Protein AF-A0A348NWA5-F1 (afdb_monomer_lite)

Sequence (89 aa):
GLDIALRSIKEGLDILSRGDHWTYNQHCVKAKSDGRDVGQVLRYLIGPCRGNILGLVSDDMSEMYGKIKPTWVAGALIEIQLDNIEYKR

pLDDT: mean 91.11, std 10.18, range [46.72, 97.69]

Foldseek 3Di:
DVVVVVVLVQVLQVCLLVVVLVVNLVSCVVVVHPCNVVSNVVCVVQPRKGKDFPDKDKDACCVVVVHDPRDMDMDTDIDIGHDDDPPPD

Structure (mmCIF, N/CA/C/O backbone):
data_AF-A0A348NWA5-F1
#
_entry.id   AF-A0A348NWA5-F1
#
loop_
_atom_site.group_PDB
_atom_site.id
_atom_site.type_symbol
_atom_site.label_atom_id
_atom_site.label_alt_id
_atom_site.label_comp_id
_atom_site.label_asym_id
_atom_site.label_entity_id
_atom_site.label_seq_id
_atom_site.pdbx_PDB_ins_code
_atom_site.Cartn_x
_atom_site.Cartn_y
_atom_site.Cartn_z
_atom_site.occupancy
_atom_site.B_iso_or_equiv
_atom_site.auth_seq_id
_atom_site.auth_comp_id
_atom_site.auth_asym_id
_atom_site.auth_atom_id
_atom_site.pdbx_PDB_model_num
ATOM 1 N N . GLY A 1 1 ? 9.523 -11.550 -4.491 1.00 86.69 1 GLY A N 1
ATOM 2 C CA . GLY A 1 1 ? 8.970 -10.284 -5.018 1.00 86.69 1 GLY A CA 1
ATOM 3 C C . GLY A 1 1 ? 7.677 -9.947 -4.310 1.00 86.69 1 GLY A C 1
ATOM 4 O O . GLY A 1 1 ? 7.663 -9.041 -3.486 1.00 86.69 1 GLY A O 1
ATOM 5 N N . LEU A 1 2 ? 6.631 -10.736 -4.558 1.00 91.81 2 LEU A N 1
ATOM 6 C CA . LEU A 1 2 ? 5.313 -10.570 -3.938 1.00 91.81 2 LEU A CA 1
ATOM 7 C C . LEU A 1 2 ? 5.324 -10.611 -2.401 1.00 91.81 2 LEU A C 1
ATOM 9 O O . LEU A 1 2 ? 4.634 -9.807 -1.794 1.00 91.81 2 LEU A O 1
ATOM 13 N N . ASP A 1 3 ? 6.170 -11.419 -1.753 1.00 94.56 3 ASP A N 1
ATOM 14 C CA . ASP A 1 3 ? 6.262 -11.417 -0.276 1.00 94.56 3 ASP A CA 1
ATOM 15 C C . ASP A 1 3 ? 6.790 -10.096 0.302 1.00 94.56 3 ASP A C 1
ATOM 17 O O . ASP A 1 3 ? 6.481 -9.714 1.432 1.00 94.56 3 ASP A O 1
ATOM 21 N N . ILE A 1 4 ? 7.632 -9.390 -0.458 1.00 94.38 4 ILE A N 1
ATOM 22 C CA . ILE A 1 4 ? 8.112 -8.056 -0.077 1.00 94.38 4 ILE A CA 1
ATOM 23 C C . ILE A 1 4 ? 6.977 -7.051 -0.267 1.00 94.38 4 ILE A C 1
ATOM 25 O O . ILE A 1 4 ? 6.741 -6.243 0.627 1.00 94.38 4 ILE A O 1
ATOM 29 N N . ALA A 1 5 ? 6.243 -7.146 -1.380 1.00 95.12 5 ALA A N 1
ATOM 30 C CA . ALA A 1 5 ? 5.073 -6.311 -1.625 1.00 95.12 5 ALA A CA 1
ATOM 31 C C . ALA A 1 5 ? 4.003 -6.502 -0.540 1.00 95.12 5 ALA A C 1
ATOM 33 O O . ALA A 1 5 ? 3.560 -5.519 0.040 1.00 95.12 5 ALA A O 1
ATOM 34 N N . LEU A 1 6 ? 3.664 -7.745 -0.185 1.00 96.62 6 LEU A N 1
ATOM 35 C CA . LEU A 1 6 ? 2.712 -8.064 0.882 1.00 96.62 6 LEU A CA 1
ATOM 36 C C . LEU A 1 6 ? 3.122 -7.418 2.211 1.00 96.62 6 LEU A C 1
ATOM 38 O O . LEU A 1 6 ? 2.304 -6.767 2.857 1.00 96.62 6 LEU A O 1
ATOM 42 N N . ARG A 1 7 ? 4.393 -7.561 2.610 1.00 97.31 7 ARG A N 1
ATOM 43 C CA . ARG A 1 7 ? 4.907 -6.942 3.842 1.00 97.31 7 ARG A CA 1
ATOM 44 C C . ARG A 1 7 ? 4.855 -5.418 3.788 1.00 97.31 7 ARG A C 1
ATOM 46 O O . ARG A 1 7 ? 4.434 -4.813 4.766 1.00 97.31 7 ARG A O 1
ATOM 53 N N . SER A 1 8 ? 5.230 -4.817 2.658 1.00 97.12 8 SER A N 1
ATOM 54 C CA . SER A 1 8 ? 5.177 -3.363 2.480 1.00 97.12 8 SER A CA 1
ATOM 55 C C . SER A 1 8 ? 3.742 -2.844 2.546 1.00 97.12 8 SER A C 1
ATOM 57 O O . SER A 1 8 ? 3.477 -1.884 3.256 1.00 97.12 8 SER A O 1
ATOM 59 N N . ILE A 1 9 ? 2.798 -3.496 1.863 1.00 96.88 9 ILE A N 1
ATOM 60 C CA . ILE A 1 9 ? 1.383 -3.106 1.878 1.00 96.88 9 ILE A CA 1
ATOM 61 C C . ILE A 1 9 ? 0.822 -3.236 3.296 1.00 96.88 9 ILE A C 1
ATOM 63 O O . ILE A 1 9 ? 0.149 -2.324 3.769 1.00 96.88 9 ILE A O 1
ATOM 67 N N . LYS A 1 10 ? 1.149 -4.322 4.008 1.00 97.44 10 LYS A N 1
ATOM 68 C CA . LYS A 1 10 ? 0.738 -4.510 5.404 1.00 97.44 10 LYS A CA 1
ATOM 69 C C . LYS A 1 10 ? 1.286 -3.412 6.320 1.00 97.44 10 LYS A C 1
ATOM 71 O O . LYS A 1 10 ? 0.534 -2.865 7.116 1.00 97.44 10 LYS A O 1
ATOM 76 N N . GLU A 1 11 ? 2.560 -3.052 6.177 1.00 97.56 11 GLU A N 1
ATOM 77 C CA . GLU A 1 11 ? 3.170 -1.948 6.929 1.00 97.56 11 GLU A CA 1
ATOM 78 C C . GLU A 1 11 ? 2.460 -0.613 6.645 1.00 97.56 11 GLU A C 1
ATOM 80 O O . GLU A 1 11 ? 2.114 0.111 7.577 1.00 97.56 11 GLU A O 1
ATOM 85 N N . GLY A 1 12 ? 2.171 -0.312 5.375 1.00 96.81 12 GLY A N 1
ATOM 86 C CA . GLY A 1 12 ? 1.415 0.879 4.987 1.00 96.81 12 GLY A CA 1
ATOM 87 C C . GLY A 1 12 ? 0.012 0.919 5.598 1.00 96.81 12 GLY A C 1
ATOM 88 O O . GLY A 1 12 ? -0.391 1.953 6.132 1.00 96.81 12 GLY A O 1
ATOM 89 N N . LEU A 1 13 ? -0.713 -0.205 5.580 1.00 96.12 13 LEU A N 1
ATOM 90 C CA . LEU A 1 13 ? -2.030 -0.327 6.213 1.00 96.12 13 LEU A CA 1
ATOM 91 C C . LEU A 1 13 ? -1.959 -0.135 7.731 1.00 96.12 13 LEU A C 1
ATOM 93 O O . LEU A 1 13 ? -2.798 0.572 8.286 1.00 96.12 13 LEU A O 1
ATOM 97 N N . ASP A 1 14 ? -0.944 -0.690 8.397 1.00 96.19 14 ASP A N 1
ATOM 98 C CA . ASP A 1 14 ? -0.737 -0.517 9.837 1.00 96.19 14 ASP A CA 1
ATOM 99 C C . ASP A 1 14 ? -0.458 0.950 10.195 1.00 96.19 14 ASP A C 1
ATOM 101 O O . ASP A 1 14 ? -0.995 1.451 11.185 1.00 96.19 14 ASP A O 1
ATOM 105 N N . ILE A 1 15 ? 0.335 1.667 9.395 1.00 96.50 15 ILE A N 1
ATOM 106 C CA . ILE A 1 15 ? 0.590 3.102 9.600 1.00 96.50 15 ILE A CA 1
ATOM 107 C C . ILE A 1 15 ? -0.694 3.908 9.368 1.00 96.50 15 ILE A C 1
ATOM 109 O O . ILE A 1 15 ? -1.079 4.721 10.214 1.00 96.50 15 ILE A O 1
ATOM 113 N N . LEU A 1 16 ? -1.393 3.647 8.258 1.00 94.31 16 LEU A N 1
ATOM 1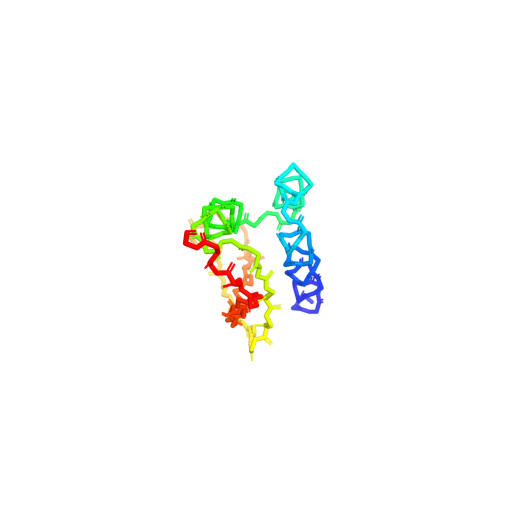14 C CA . LEU A 1 16 ? -2.647 4.323 7.925 1.00 94.31 16 LEU A CA 1
ATOM 115 C C . LEU A 1 16 ? -3.710 4.091 9.006 1.00 94.31 16 LEU A C 1
ATOM 117 O O . LEU A 1 16 ? -4.437 5.020 9.359 1.00 94.31 16 LEU A O 1
ATOM 121 N N . SER A 1 17 ? -3.750 2.887 9.593 1.00 93.62 17 SER A N 1
ATOM 122 C CA . SER A 1 17 ? -4.682 2.520 10.664 1.00 93.62 17 SER A CA 1
ATOM 123 C C . SER A 1 17 ? -4.554 3.405 11.914 1.00 93.62 17 SER A C 1
ATOM 125 O O . SER A 1 17 ? -5.530 3.595 12.642 1.00 93.62 17 SER A O 1
ATOM 127 N N . ARG A 1 18 ? -3.380 4.009 12.132 1.00 92.88 18 ARG A N 1
ATOM 128 C CA . ARG A 1 18 ? -3.083 4.903 13.263 1.00 92.88 18 ARG A CA 1
ATOM 129 C C . ARG A 1 18 ? -3.407 6.369 12.965 1.00 92.88 18 ARG A C 1
ATOM 131 O O . ARG A 1 18 ? -3.331 7.193 13.867 1.00 92.88 18 ARG A O 1
ATOM 138 N N . GLY A 1 19 ? -3.771 6.699 11.722 1.00 91.44 19 GLY A N 1
ATOM 139 C CA . GLY A 1 19 ? -3.969 8.082 11.276 1.00 91.44 19 GLY A CA 1
ATOM 140 C C . GLY A 1 19 ? -2.665 8.876 11.130 1.00 91.44 19 GLY A C 1
ATOM 141 O O . GLY A 1 19 ? -2.701 10.101 11.051 1.00 91.44 19 GLY A O 1
ATOM 142 N N . ASP A 1 20 ? -1.510 8.205 11.093 1.00 94.31 20 ASP A N 1
ATOM 143 C CA . ASP A 1 20 ? -0.212 8.861 10.931 1.00 94.31 20 ASP A CA 1
ATOM 144 C C . ASP A 1 20 ? 0.060 9.157 9.447 1.00 94.31 20 ASP A C 1
ATOM 146 O O . ASP A 1 20 ? 0.756 8.424 8.739 1.00 94.31 20 ASP A O 1
ATOM 150 N N . HIS A 1 21 ? -0.539 10.242 8.955 1.00 92.56 21 HIS A N 1
ATOM 151 C CA . HIS A 1 21 ? -0.449 10.648 7.551 1.00 92.56 21 HIS A CA 1
ATOM 152 C C . HIS A 1 21 ? 0.975 11.018 7.120 1.00 92.56 21 HIS A C 1
ATOM 154 O O . HIS A 1 21 ? 1.348 10.796 5.965 1.00 92.56 21 HIS A O 1
ATOM 160 N N . TRP A 1 22 ? 1.790 11.564 8.027 1.00 94.94 22 TRP A N 1
ATOM 161 C CA . TRP A 1 22 ? 3.171 11.925 7.715 1.00 94.94 22 TRP A CA 1
ATOM 162 C C . TRP A 1 22 ? 4.014 10.677 7.463 1.00 94.94 22 TRP A C 1
ATOM 164 O O . TRP A 1 22 ? 4.627 10.544 6.400 1.00 94.94 22 TRP A O 1
ATOM 174 N N . THR A 1 23 ? 3.990 9.724 8.396 1.00 96.75 23 THR A N 1
ATOM 175 C CA . THR A 1 23 ? 4.719 8.462 8.245 1.00 96.75 23 THR A CA 1
ATOM 176 C C . THR A 1 23 ? 4.171 7.652 7.071 1.00 96.75 23 THR A C 1
ATOM 178 O O . THR A 1 23 ? 4.952 7.068 6.320 1.00 96.75 23 THR A O 1
ATOM 181 N N . TYR A 1 24 ? 2.854 7.673 6.837 1.00 96.62 24 TYR A N 1
ATOM 182 C CA . TYR A 1 24 ? 2.244 6.998 5.689 1.00 96.62 24 TYR A CA 1
ATOM 183 C C . TYR A 1 24 ? 2.750 7.560 4.354 1.00 96.62 24 TYR A C 1
ATOM 185 O O . TYR A 1 24 ? 3.106 6.796 3.455 1.00 96.62 24 TYR A O 1
ATOM 193 N N . ASN A 1 25 ? 2.858 8.888 4.233 1.00 96.44 25 ASN A N 1
ATOM 194 C CA . ASN A 1 25 ? 3.436 9.535 3.054 1.00 96.44 25 ASN A CA 1
ATOM 195 C C . ASN A 1 25 ? 4.882 9.089 2.806 1.00 96.44 25 ASN A C 1
ATOM 197 O O . ASN A 1 25 ? 5.223 8.706 1.685 1.00 96.44 25 ASN A O 1
ATOM 201 N N . GLN A 1 26 ? 5.724 9.096 3.845 1.00 97.38 26 GLN A N 1
ATOM 202 C CA . GLN A 1 26 ? 7.121 8.658 3.740 1.00 97.38 26 GLN A CA 1
ATOM 203 C C . GLN A 1 26 ? 7.225 7.183 3.336 1.00 97.38 26 GLN A C 1
ATOM 205 O O . GLN A 1 26 ? 8.020 6.824 2.463 1.00 97.38 26 GLN A O 1
ATOM 210 N N . HIS A 1 27 ? 6.376 6.334 3.921 1.00 97.69 27 HIS A N 1
ATOM 211 C CA . HIS A 1 27 ? 6.282 4.927 3.553 1.00 97.69 27 HIS A CA 1
ATOM 212 C C . HIS A 1 27 ? 5.920 4.767 2.070 1.00 97.69 27 HIS A C 1
ATOM 214 O O . HIS A 1 27 ? 6.605 4.038 1.354 1.00 97.69 27 HIS A O 1
ATOM 220 N N . CYS A 1 28 ? 4.911 5.489 1.572 1.00 96.75 28 CYS A N 1
ATOM 221 C CA . CYS A 1 28 ? 4.490 5.387 0.174 1.00 96.75 28 CYS A CA 1
ATOM 222 C C . CYS A 1 28 ? 5.567 5.860 -0.811 1.00 96.75 28 CYS A C 1
ATOM 224 O O . CYS A 1 28 ? 5.742 5.236 -1.856 1.00 96.75 28 CYS A O 1
ATOM 226 N N . VAL A 1 29 ? 6.336 6.905 -0.476 1.00 96.19 29 VAL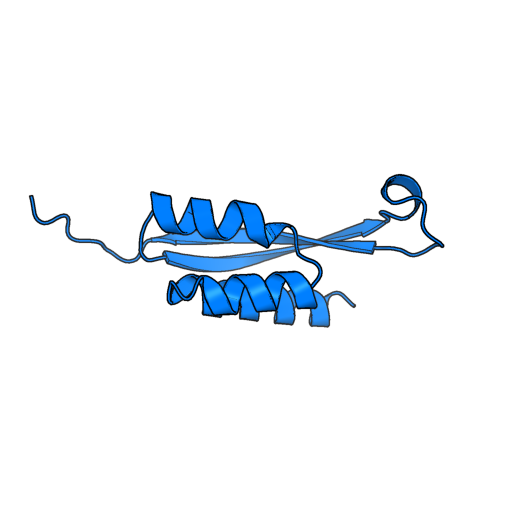 A N 1
ATOM 227 C CA . VAL A 1 29 ? 7.484 7.345 -1.293 1.00 96.19 29 VAL A CA 1
ATOM 228 C C . VAL A 1 29 ? 8.539 6.243 -1.380 1.00 96.19 29 VAL A C 1
ATOM 230 O O . VAL A 1 29 ? 8.992 5.904 -2.474 1.00 96.19 29 VAL A O 1
ATOM 233 N N . LYS A 1 30 ? 8.899 5.638 -0.243 1.00 96.44 30 LYS A N 1
ATOM 234 C CA . LYS A 1 30 ? 9.872 4.538 -0.189 1.00 96.44 30 LYS A CA 1
ATOM 235 C C . LYS A 1 30 ? 9.381 3.298 -0.944 1.00 96.44 30 LYS A C 1
ATOM 237 O O . LYS A 1 30 ? 10.157 2.680 -1.670 1.00 96.44 30 LYS A O 1
ATOM 242 N N . ALA A 1 31 ? 8.108 2.947 -0.778 1.00 94.88 31 ALA A N 1
ATOM 243 C CA . ALA A 1 31 ? 7.475 1.789 -1.404 1.00 94.88 31 ALA A CA 1
ATOM 244 C C . ALA A 1 31 ? 7.112 2.011 -2.883 1.00 94.88 31 ALA A C 1
ATOM 246 O O . ALA A 1 31 ? 6.737 1.052 -3.551 1.00 94.88 31 ALA A O 1
ATOM 247 N N . LYS A 1 32 ? 7.221 3.249 -3.394 1.00 93.00 32 LYS A N 1
ATOM 248 C CA . LYS A 1 32 ? 6.719 3.665 -4.716 1.00 93.00 32 LYS A CA 1
ATOM 249 C C . LYS A 1 32 ? 5.242 3.295 -4.910 1.00 93.00 32 LYS A C 1
ATOM 251 O O . LYS A 1 32 ? 4.866 2.722 -5.925 1.00 93.00 32 LYS A O 1
ATOM 256 N N . SER A 1 33 ? 4.433 3.577 -3.891 1.00 93.25 33 SER A N 1
ATOM 257 C CA . SER A 1 33 ? 3.019 3.203 -3.835 1.00 93.25 33 SER A CA 1
ATOM 258 C C . SER A 1 33 ? 2.110 4.377 -4.190 1.00 93.25 33 SER A C 1
ATOM 260 O O . SER A 1 33 ? 2.157 5.420 -3.531 1.00 93.25 33 SER A O 1
ATOM 262 N N . ASP A 1 34 ? 1.209 4.161 -5.149 1.00 88.19 34 ASP A N 1
ATOM 263 C CA . ASP A 1 34 ? 0.128 5.097 -5.497 1.00 88.19 34 ASP A CA 1
ATOM 264 C C . ASP A 1 34 ? -0.954 5.178 -4.405 1.00 88.19 34 ASP A C 1
ATOM 266 O O . ASP A 1 34 ? -1.759 6.110 -4.363 1.00 88.19 34 ASP A O 1
ATOM 270 N N . GLY A 1 35 ? -0.926 4.257 -3.432 1.00 91.12 35 GLY A N 1
ATOM 271 C CA . GLY A 1 35 ? -1.756 4.325 -2.230 1.00 91.12 35 GLY A CA 1
ATOM 272 C C . GLY A 1 35 ? -1.543 5.605 -1.415 1.00 91.12 35 GLY A C 1
ATOM 273 O O . GLY A 1 35 ? -2.368 5.902 -0.547 1.00 91.12 35 GLY A O 1
ATOM 274 N N . ARG A 1 36 ? -0.480 6.376 -1.698 1.00 93.62 36 ARG A N 1
ATOM 275 C CA . ARG A 1 36 ? -0.235 7.705 -1.130 1.00 93.62 36 ARG A CA 1
ATOM 276 C C . ARG A 1 36 ? -1.461 8.604 -1.243 1.00 93.62 36 ARG A C 1
ATOM 278 O O . ARG A 1 36 ? -1.845 9.206 -0.243 1.00 93.62 36 ARG A O 1
ATOM 285 N N . ASP A 1 37 ? -2.074 8.655 -2.421 1.00 87.50 37 ASP A N 1
ATOM 286 C CA . ASP A 1 37 ? -3.129 9.623 -2.715 1.00 87.50 37 ASP A CA 1
ATOM 287 C C . ASP A 1 37 ? -4.482 9.110 -2.194 1.00 87.50 37 ASP A C 1
ATOM 289 O O . ASP A 1 37 ? -5.174 9.796 -1.442 1.00 87.50 37 ASP A O 1
ATOM 293 N N . VAL A 1 38 ? -4.825 7.853 -2.499 1.00 89.00 38 VAL A N 1
ATOM 294 C CA . VAL A 1 38 ? -6.119 7.257 -2.114 1.00 89.00 38 VAL A CA 1
ATOM 295 C C . VAL A 1 38 ? -6.205 6.957 -0.618 1.00 89.00 38 VAL A C 1
ATOM 297 O O . VAL A 1 38 ? -7.239 7.211 -0.006 1.00 89.00 38 VAL A O 1
ATOM 300 N N . GLY A 1 39 ? -5.143 6.431 -0.002 1.00 91.69 39 GLY A N 1
ATOM 301 C CA . GLY A 1 39 ? -5.203 5.931 1.375 1.00 91.69 39 GLY A CA 1
ATOM 302 C C . GLY A 1 39 ? -5.537 7.018 2.395 1.00 91.69 39 GLY A C 1
ATOM 303 O O . GLY A 1 39 ? -6.375 6.815 3.273 1.00 91.69 39 GLY A O 1
ATOM 304 N N . GLN A 1 40 ? -4.937 8.201 2.251 1.00 90.81 40 GLN A N 1
ATOM 305 C CA . GLN A 1 40 ? -5.175 9.326 3.160 1.00 90.81 40 GLN A CA 1
ATOM 306 C C . GLN A 1 40 ? -6.590 9.885 3.020 1.00 90.81 40 GLN A C 1
ATOM 308 O O . G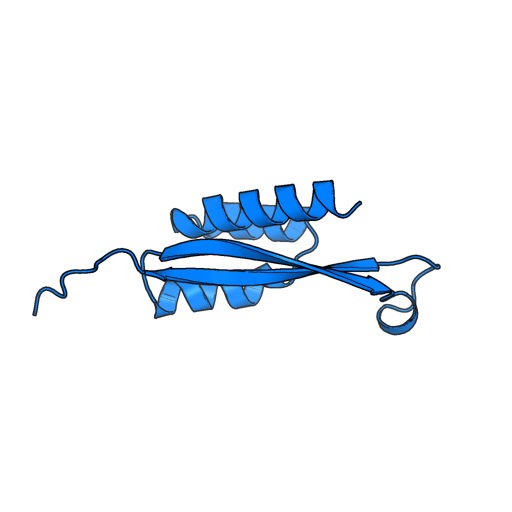LN A 1 40 ? -7.244 10.121 4.034 1.00 90.81 40 GLN A O 1
ATOM 313 N N . VAL A 1 41 ? -7.073 10.044 1.783 1.00 91.56 41 VAL A N 1
ATOM 314 C CA . VAL A 1 41 ? -8.441 10.505 1.507 1.00 91.56 41 VAL A CA 1
ATOM 315 C C . VAL A 1 41 ? -9.457 9.504 2.045 1.00 91.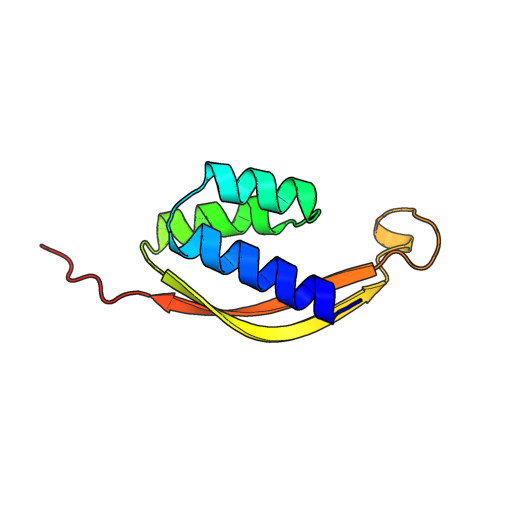56 41 VAL A C 1
ATOM 317 O O . VAL A 1 41 ? -10.383 9.891 2.753 1.00 91.56 41 VAL A O 1
ATOM 320 N N . LEU A 1 42 ? -9.255 8.212 1.775 1.00 90.88 42 LEU A N 1
ATOM 321 C CA . LEU A 1 42 ? -10.122 7.146 2.268 1.00 90.88 42 LEU A CA 1
ATOM 322 C C . LEU A 1 42 ? -10.218 7.192 3.797 1.00 90.88 42 LEU A C 1
ATOM 324 O O . LEU A 1 42 ? -11.317 7.266 4.338 1.00 90.88 42 LEU A O 1
ATOM 328 N N . ARG A 1 43 ? -9.071 7.239 4.485 1.00 90.88 43 ARG A N 1
ATOM 329 C CA . ARG A 1 43 ? -9.002 7.331 5.948 1.00 90.88 43 ARG A CA 1
ATOM 330 C C . ARG A 1 43 ? -9.678 8.590 6.499 1.00 90.88 43 ARG A C 1
ATOM 332 O O . ARG A 1 43 ? -10.344 8.515 7.526 1.00 90.88 43 ARG A O 1
ATOM 339 N N . TYR A 1 44 ? -9.510 9.732 5.837 1.00 89.44 44 TYR A N 1
ATOM 340 C CA . TYR A 1 44 ? -10.168 10.978 6.231 1.00 89.44 44 TYR A CA 1
ATOM 341 C C . TYR A 1 44 ? -11.697 10.868 6.152 1.00 89.44 44 TYR A C 1
ATOM 343 O O . TYR A 1 44 ? -12.391 11.313 7.062 1.00 89.44 44 TYR A O 1
ATOM 351 N N . LEU A 1 45 ? -12.219 10.242 5.094 1.00 90.75 45 LEU A N 1
ATOM 352 C CA . LEU A 1 45 ? -13.659 10.127 4.855 1.00 90.75 45 LEU A CA 1
ATOM 353 C C . LEU A 1 45 ? -14.352 9.122 5.781 1.00 90.75 45 LEU A C 1
ATOM 355 O O . LEU A 1 45 ? -15.483 9.365 6.196 1.00 90.75 45 LEU A O 1
ATOM 359 N N . ILE A 1 46 ? -13.703 7.995 6.083 1.00 90.81 46 ILE A N 1
ATOM 360 C CA . ILE A 1 46 ? -14.336 6.888 6.823 1.00 90.81 46 ILE A CA 1
ATOM 361 C 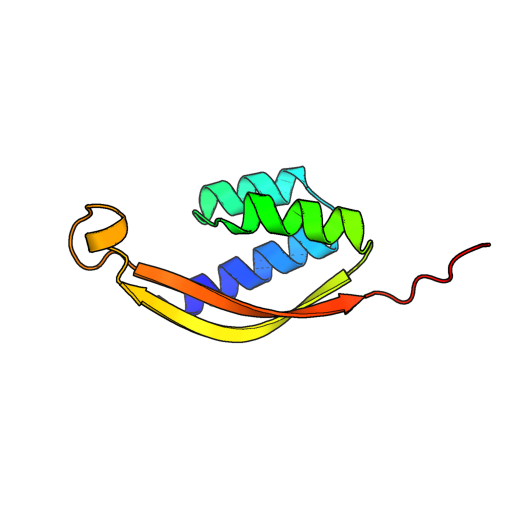C . ILE A 1 46 ? -13.950 6.832 8.306 1.00 90.81 46 ILE A C 1
ATOM 363 O O . ILE A 1 46 ? -14.511 6.037 9.056 1.00 90.81 46 ILE A O 1
ATOM 367 N N . GLY A 1 47 ? -12.998 7.662 8.738 1.00 90.81 47 GLY A N 1
ATOM 368 C CA . GLY A 1 47 ? -12.498 7.660 10.109 1.00 90.81 47 GLY A CA 1
ATOM 369 C C . GLY A 1 47 ? -11.633 6.433 10.440 1.00 90.81 47 GLY A C 1
ATOM 370 O O . GLY A 1 47 ? -11.075 5.797 9.543 1.00 90.81 47 GLY A O 1
ATOM 371 N N . PRO A 1 48 ? -11.446 6.120 11.737 1.00 91.81 48 PRO A N 1
ATOM 372 C CA . PRO A 1 48 ? -10.668 4.969 12.183 1.00 91.81 48 PRO A CA 1
ATOM 373 C C . PRO A 1 48 ? -11.080 3.655 11.510 1.00 91.81 48 PRO A C 1
ATOM 375 O O . PRO A 1 48 ? -12.242 3.255 11.520 1.00 91.81 48 PRO A O 1
ATOM 378 N N . CYS A 1 49 ? -10.100 2.994 10.900 1.00 92.19 49 CYS A N 1
ATOM 379 C CA . CYS A 1 49 ? -10.303 1.786 10.118 1.00 92.19 49 CYS A CA 1
ATOM 380 C C . CYS A 1 49 ? -9.067 0.883 10.148 1.00 92.19 49 CYS A C 1
ATOM 382 O O . CYS A 1 49 ? -7.939 1.341 10.376 1.00 92.19 49 CYS A O 1
ATOM 384 N N . ARG A 1 50 ? -9.279 -0.393 9.825 1.00 93.94 50 ARG A N 1
ATOM 385 C CA . ARG A 1 50 ? -8.245 -1.414 9.637 1.00 93.94 50 ARG A CA 1
ATOM 386 C C . ARG A 1 50 ? -8.367 -2.023 8.248 1.00 93.94 50 ARG A C 1
ATOM 388 O O . ARG A 1 50 ? -9.473 -2.239 7.761 1.00 93.94 50 ARG A O 1
ATOM 395 N N . GLY A 1 51 ? -7.228 -2.284 7.615 1.00 93.88 51 GLY A N 1
ATOM 396 C CA . GLY A 1 51 ? -7.170 -2.951 6.319 1.00 93.88 51 GLY A CA 1
ATOM 397 C C . GLY A 1 51 ? -6.767 -4.412 6.470 1.00 93.88 51 GLY A C 1
ATOM 398 O O . GLY A 1 51 ? -5.792 -4.708 7.158 1.00 93.88 51 GLY A O 1
ATOM 399 N N . ASN A 1 52 ? -7.479 -5.311 5.800 1.00 95.75 52 ASN A N 1
ATOM 400 C CA . ASN A 1 52 ? -7.124 -6.719 5.691 1.00 95.75 52 ASN A CA 1
ATOM 401 C C . ASN A 1 52 ? -6.869 -7.079 4.224 1.00 95.75 52 ASN A C 1
ATOM 403 O O . ASN A 1 52 ? -7.665 -6.755 3.346 1.00 95.75 52 ASN A O 1
ATOM 407 N N . ILE A 1 53 ? -5.746 -7.736 3.942 1.00 96.88 53 ILE A N 1
ATOM 408 C CA . ILE A 1 53 ? -5.358 -8.085 2.573 1.00 96.88 53 ILE A CA 1
ATOM 409 C C . ILE A 1 53 ? -6.030 -9.409 2.207 1.00 96.88 53 ILE A C 1
ATOM 411 O O . ILE A 1 53 ? -5.724 -10.441 2.798 1.00 96.88 53 ILE A O 1
ATOM 415 N N . LEU A 1 54 ? -6.921 -9.379 1.217 1.00 97.69 54 LEU A N 1
ATOM 416 C CA . LEU A 1 54 ? -7.646 -10.558 0.733 1.00 97.69 54 LEU A CA 1
ATOM 417 C C . LEU A 1 54 ? -6.910 -11.282 -0.400 1.00 97.69 54 LEU A C 1
ATOM 419 O O . LEU A 1 54 ? -7.109 -12.475 -0.610 1.00 97.69 54 LEU A O 1
ATOM 423 N N . GLY A 1 55 ? -6.056 -10.571 -1.136 1.00 96.50 55 GLY A N 1
ATOM 424 C CA . GLY A 1 55 ? -5.280 -11.146 -2.228 1.00 96.50 55 GLY A CA 1
ATOM 425 C C . GLY A 1 55 ? -4.245 -10.180 -2.786 1.00 96.50 55 GLY A C 1
ATOM 426 O O . GLY A 1 55 ? -4.354 -8.966 -2.603 1.00 96.50 55 GLY A O 1
ATOM 427 N N . LEU A 1 56 ? -3.242 -10.732 -3.470 1.00 96.69 56 LEU A N 1
ATOM 428 C CA . LEU A 1 56 ? -2.253 -9.979 -4.237 1.00 96.69 56 LEU A CA 1
ATOM 429 C C . LEU A 1 56 ? -2.270 -10.415 -5.695 1.00 96.69 56 LEU A C 1
ATOM 431 O O . LEU A 1 56 ? -2.366 -11.602 -6.002 1.00 96.69 56 LEU A O 1
ATOM 435 N N . VAL A 1 57 ? -2.082 -9.439 -6.570 1.00 95.44 57 VAL A N 1
ATOM 436 C CA . VAL A 1 57 ? -1.814 -9.627 -7.993 1.00 95.44 57 VAL A CA 1
ATOM 437 C C . VAL A 1 57 ? -0.547 -8.863 -8.364 1.00 95.44 57 VAL A C 1
ATOM 439 O O . VAL A 1 57 ? -0.157 -7.915 -7.680 1.00 95.44 57 VAL A O 1
ATOM 442 N N . SER A 1 58 ? 0.102 -9.267 -9.448 1.00 94.75 58 SER A N 1
ATOM 443 C CA . SER A 1 58 ? 1.184 -8.502 -10.068 1.00 94.75 58 SER A CA 1
ATOM 444 C C . SER A 1 58 ? 0.933 -8.352 -11.549 1.00 94.75 58 SER A C 1
ATOM 446 O O . SER A 1 58 ? 0.398 -9.275 -12.162 1.00 94.75 58 SER A O 1
ATOM 448 N N . ASP A 1 59 ? 1.404 -7.248 -12.110 1.00 93.69 59 ASP A N 1
ATOM 449 C CA . ASP A 1 59 ? 1.361 -7.006 -13.546 1.00 93.69 59 ASP A CA 1
ATOM 450 C C . ASP A 1 59 ? 2.681 -6.396 -14.040 1.00 93.69 59 ASP A C 1
ATOM 452 O O . ASP A 1 59 ? 3.396 -5.739 -13.271 1.00 93.69 59 ASP A O 1
ATOM 456 N N . ASP A 1 60 ? 3.020 -6.649 -15.306 1.00 94.25 60 ASP A N 1
ATOM 457 C CA . ASP A 1 60 ? 4.174 -6.040 -15.970 1.00 94.25 60 ASP A CA 1
ATOM 458 C C . ASP A 1 60 ? 3.790 -4.649 -16.481 1.00 94.25 60 ASP A C 1
ATOM 460 O O . ASP A 1 60 ? 3.005 -4.489 -17.410 1.00 94.25 60 ASP A O 1
ATOM 464 N N . MET A 1 61 ? 4.391 -3.630 -15.882 1.00 94.44 61 MET A N 1
ATOM 465 C CA . MET A 1 61 ? 4.193 -2.222 -16.213 1.00 94.44 61 MET A CA 1
ATOM 466 C C . MET A 1 61 ? 5.351 -1.654 -17.043 1.00 94.44 61 MET A C 1
ATOM 468 O O . MET A 1 61 ? 5.455 -0.438 -17.206 1.00 94.44 61 MET A O 1
ATOM 472 N N . SER A 1 62 ? 6.241 -2.494 -17.586 1.00 95.00 62 SER A N 1
ATOM 473 C CA . SER A 1 62 ? 7.368 -2.037 -18.406 1.00 95.00 62 SER A CA 1
ATOM 474 C C . SER A 1 62 ? 6.954 -1.158 -19.578 1.00 95.00 62 SER A C 1
ATOM 476 O O . SER A 1 62 ? 7.583 -0.126 -19.805 1.00 95.00 62 SER A O 1
ATOM 478 N N . GLU A 1 63 ? 5.909 -1.539 -20.312 1.00 94.31 63 GLU A N 1
ATOM 479 C CA . GLU A 1 63 ? 5.417 -0.745 -21.442 1.00 94.31 63 GLU A CA 1
ATOM 480 C C . GLU A 1 63 ? 4.774 0.557 -20.960 1.00 94.31 63 GLU A C 1
ATOM 482 O O . GLU A 1 63 ? 5.150 1.635 -21.414 1.00 94.31 63 GLU A O 1
ATOM 487 N N . MET A 1 64 ? 3.893 0.461 -19.961 1.00 92.94 64 MET A N 1
ATOM 488 C CA . MET A 1 64 ? 3.186 1.603 -19.377 1.00 92.94 64 MET A CA 1
ATOM 489 C C . MET A 1 64 ? 4.143 2.675 -18.833 1.00 92.94 64 MET A C 1
ATOM 491 O O . MET A 1 64 ? 3.916 3.868 -19.020 1.00 92.94 64 MET A O 1
ATOM 495 N N . TYR A 1 65 ? 5.240 2.264 -18.191 1.00 91.94 65 TYR A N 1
ATOM 496 C CA . TYR A 1 65 ? 6.240 3.178 -17.635 1.00 91.94 65 TYR A CA 1
ATOM 497 C C . TYR A 1 65 ? 7.400 3.503 -18.586 1.00 91.94 65 TYR A C 1
ATOM 499 O O . TYR A 1 65 ? 8.281 4.285 -18.212 1.00 91.94 65 TYR A O 1
ATOM 507 N N . GLY A 1 66 ? 7.451 2.905 -19.782 1.00 94.56 66 GLY A N 1
ATOM 508 C CA . GLY A 1 66 ? 8.593 3.034 -20.693 1.00 94.56 66 GLY A CA 1
ATOM 509 C C . GLY A 1 66 ? 9.915 2.594 -20.046 1.00 94.56 66 GLY A C 1
ATOM 510 O O . GLY A 1 66 ? 10.930 3.287 -20.150 1.00 94.56 66 GLY A O 1
ATOM 511 N N . LYS A 1 67 ? 9.902 1.478 -19.303 1.00 94.31 67 LYS A N 1
ATOM 512 C CA . LYS A 1 67 ? 11.044 0.946 -18.536 1.00 94.31 67 LYS A CA 1
ATOM 513 C C . LYS A 1 67 ? 11.477 -0.438 -19.021 1.00 94.31 67 LYS A C 1
ATOM 515 O O . LYS A 1 67 ? 10.727 -1.170 -19.658 1.00 94.31 67 LYS A O 1
ATOM 520 N N . ILE A 1 68 ? 12.712 -0.807 -18.676 1.00 93.19 68 ILE A N 1
ATOM 521 C CA . ILE A 1 68 ? 13.316 -2.105 -19.015 1.00 93.19 68 ILE A CA 1
ATOM 522 C C . ILE A 1 68 ? 12.485 -3.251 -18.415 1.00 93.19 68 ILE A C 1
ATOM 524 O O . ILE A 1 68 ? 11.972 -3.133 -17.299 1.00 93.19 68 ILE A O 1
ATOM 528 N N . LYS A 1 69 ? 12.359 -4.357 -19.156 1.00 89.81 69 LYS A N 1
ATOM 529 C CA . LYS A 1 69 ? 11.663 -5.569 -18.706 1.00 89.81 69 LYS A CA 1
ATOM 530 C C . LYS A 1 69 ? 12.520 -6.417 -17.749 1.00 89.81 69 LYS A C 1
ATOM 532 O O . LYS A 1 69 ? 13.696 -6.624 -18.052 1.00 89.81 69 LYS A O 1
ATOM 537 N N . PRO A 1 70 ? 11.948 -6.966 -16.657 1.00 83.50 70 PRO A N 1
ATOM 538 C CA . PRO A 1 70 ? 10.603 -6.695 -16.137 1.00 83.50 70 PRO A CA 1
ATOM 539 C C . PRO A 1 70 ? 10.585 -5.474 -15.199 1.00 83.50 70 PRO A C 1
ATOM 541 O O . PRO A 1 70 ? 11.399 -5.372 -14.280 1.00 83.50 70 PRO A O 1
ATOM 544 N N . THR A 1 71 ? 9.608 -4.585 -15.373 1.00 90.88 71 THR A N 1
ATOM 545 C CA . THR A 1 71 ? 9.232 -3.569 -14.381 1.00 90.88 71 THR A CA 1
ATOM 546 C C . THR A 1 71 ? 7.812 -3.871 -13.955 1.00 90.88 71 THR A C 1
ATOM 548 O O . THR A 1 71 ? 6.881 -3.651 -14.711 1.00 90.88 71 THR A O 1
ATOM 551 N N . TRP A 1 72 ? 7.638 -4.378 -12.743 1.00 92.75 72 TRP A N 1
ATOM 552 C CA . TRP A 1 72 ? 6.350 -4.884 -12.282 1.00 92.75 72 TRP A CA 1
ATOM 553 C C . TRP A 1 72 ? 5.822 -4.077 -11.099 1.00 92.75 72 TRP A C 1
ATOM 555 O O . TRP A 1 72 ? 6.589 -3.468 -10.349 1.00 92.75 72 TRP A O 1
ATOM 565 N N . VAL A 1 73 ? 4.504 -4.113 -10.925 1.00 93.31 73 VAL A N 1
ATOM 566 C CA . VAL A 1 73 ? 3.795 -3.530 -9.780 1.00 93.31 73 VAL A CA 1
ATOM 567 C C . VAL A 1 73 ? 2.969 -4.622 -9.108 1.00 93.31 73 VAL A C 1
ATOM 569 O O . VAL A 1 73 ? 2.468 -5.525 -9.776 1.00 93.31 73 VAL A O 1
ATOM 572 N N . ALA A 1 74 ? 2.841 -4.556 -7.782 1.00 95.25 74 ALA A N 1
ATOM 573 C CA . ALA A 1 74 ? 1.878 -5.358 -7.035 1.00 95.25 74 ALA A CA 1
ATOM 574 C C . ALA A 1 74 ? 0.624 -4.539 -6.731 1.00 95.25 74 ALA A C 1
ATOM 576 O O . ALA A 1 74 ? 0.719 -3.419 -6.232 1.00 95.25 74 ALA A O 1
ATOM 577 N N . GLY A 1 75 ? -0.537 -5.144 -6.959 1.00 93.69 75 GLY A N 1
ATOM 578 C CA . GLY A 1 75 ? -1.824 -4.669 -6.464 1.00 93.69 75 GLY A CA 1
ATOM 579 C C . GLY A 1 75 ? -2.336 -5.589 -5.360 1.00 93.69 75 GLY A C 1
ATOM 580 O O . GLY A 1 75 ? -2.127 -6.801 -5.414 1.00 93.69 75 GLY A O 1
ATOM 581 N N . ALA A 1 76 ? -3.018 -5.026 -4.364 1.00 95.25 76 ALA A N 1
ATOM 582 C CA . ALA A 1 76 ? -3.699 -5.802 -3.333 1.00 95.25 76 ALA A CA 1
ATOM 583 C C . ALA A 1 76 ? -5.198 -5.518 -3.343 1.00 95.25 76 ALA A C 1
ATOM 585 O O . ALA A 1 76 ? -5.621 -4.364 -3.413 1.00 95.25 76 ALA A O 1
ATOM 586 N N . LEU A 1 77 ? -5.989 -6.581 -3.213 1.00 95.75 77 LEU A N 1
ATOM 587 C CA . LEU A 1 77 ? -7.391 -6.468 -2.840 1.00 95.75 77 LEU A CA 1
ATOM 588 C 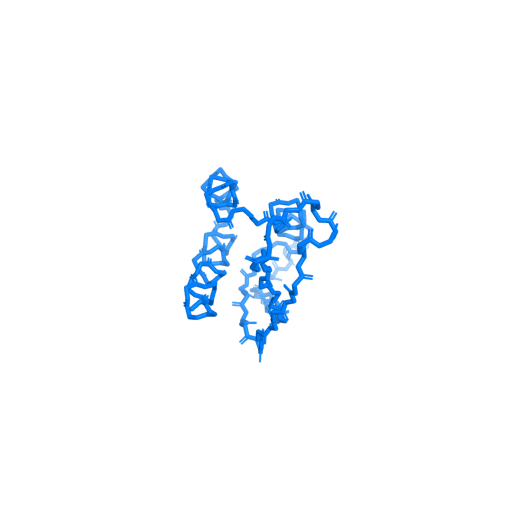C . LEU A 1 77 ? -7.459 -6.338 -1.319 1.00 95.75 77 LEU A C 1
ATOM 590 O O . LEU A 1 77 ? -6.966 -7.212 -0.602 1.00 95.75 77 LEU A O 1
ATOM 594 N N . ILE A 1 78 ? -8.041 -5.243 -0.836 1.00 95.56 78 ILE A N 1
ATOM 595 C CA . ILE A 1 78 ? -8.053 -4.892 0.584 1.00 95.56 78 ILE A CA 1
ATOM 596 C C . ILE A 1 78 ? -9.500 -4.747 1.051 1.00 95.56 78 ILE A C 1
ATOM 598 O O . ILE A 1 78 ? -10.263 -3.956 0.500 1.00 95.56 78 ILE A O 1
ATOM 602 N N . GLU A 1 79 ? -9.860 -5.498 2.086 1.00 96.00 79 GLU A N 1
ATOM 603 C CA . GLU A 1 79 ? -11.056 -5.255 2.885 1.00 96.00 79 GLU A CA 1
ATOM 604 C C . GLU A 1 79 ? -10.772 -4.131 3.881 1.00 96.00 79 GLU A C 1
ATOM 606 O O . GLU A 1 79 ? -9.735 -4.136 4.548 1.00 96.00 79 GLU A O 1
ATOM 611 N N . ILE A 1 80 ? -11.703 -3.187 4.007 1.00 93.62 80 ILE A N 1
ATOM 612 C CA . ILE A 1 80 ? -11.631 -2.118 4.999 1.00 93.62 80 ILE A CA 1
ATOM 613 C C . ILE A 1 80 ? -12.708 -2.348 6.051 1.00 93.62 80 ILE A C 1
ATOM 615 O O . ILE A 1 80 ? -13.900 -2.330 5.754 1.00 93.62 80 ILE A O 1
ATOM 619 N N . GLN A 1 81 ? -12.269 -2.536 7.290 1.00 93.25 81 GLN A N 1
ATOM 620 C CA . GLN A 1 81 ? -13.127 -2.670 8.457 1.00 93.25 81 GLN A CA 1
ATOM 621 C C . GLN A 1 81 ? -13.123 -1.347 9.217 1.00 93.25 81 GLN A C 1
ATOM 623 O O . GLN A 1 81 ? -12.061 -0.840 9.584 1.00 93.25 81 GLN A O 1
ATOM 628 N N . LEU A 1 82 ? -14.303 -0.772 9.430 1.00 91.06 82 LEU A N 1
ATOM 629 C CA . LEU A 1 82 ? -14.459 0.422 10.254 1.00 91.06 82 LEU A CA 1
ATOM 630 C C . LEU A 1 82 ? -14.376 0.016 11.726 1.00 91.06 82 LEU A C 1
ATOM 632 O O . LEU A 1 82 ? -14.977 -0.984 12.124 1.00 91.06 82 LEU A O 1
ATOM 636 N N . ASP A 1 83 ? -13.656 0.785 12.538 1.00 84.38 83 ASP A N 1
ATOM 637 C CA . ASP A 1 83 ? -13.784 0.632 13.985 1.00 84.38 83 ASP A CA 1
ATOM 638 C C . ASP A 1 83 ? -15.179 1.153 14.379 1.00 84.38 83 ASP A C 1
ATOM 640 O O . ASP A 1 83 ? -15.639 2.142 13.814 1.00 84.38 83 ASP A O 1
ATOM 644 N N . ASN A 1 84 ? -15.889 0.492 15.301 1.00 67.25 84 ASN A N 1
ATOM 645 C CA . ASN A 1 84 ? -17.230 0.919 15.724 1.00 67.25 84 ASN A CA 1
ATOM 646 C C . ASN A 1 84 ? -17.184 2.349 16.285 1.00 67.25 84 ASN A C 1
ATOM 648 O O . ASN A 1 84 ? -16.854 2.558 17.453 1.00 67.25 84 ASN A O 1
ATOM 652 N N . ILE A 1 85 ? -17.518 3.336 15.455 1.00 61.81 85 ILE A N 1
ATOM 653 C CA . ILE A 1 85 ? -17.668 4.720 15.884 1.00 61.81 85 ILE A CA 1
ATOM 654 C C . ILE A 1 85 ? -19.097 4.853 16.405 1.00 61.81 85 ILE A C 1
ATOM 656 O O . ILE A 1 85 ? -20.050 4.906 15.626 1.00 61.81 85 ILE A O 1
ATOM 660 N N . GLU A 1 86 ? -19.266 4.909 17.727 1.00 57.69 86 GLU A N 1
ATOM 661 C CA . GLU A 1 86 ? -20.472 5.517 18.286 1.00 57.69 86 GLU A CA 1
ATOM 662 C C . GLU A 1 86 ? -20.491 6.974 17.820 1.00 57.69 86 GLU A C 1
ATOM 664 O O . GLU A 1 86 ? -19.733 7.816 18.309 1.00 57.69 86 GLU A O 1
ATOM 669 N N . TYR A 1 87 ? -21.341 7.281 16.840 1.00 50.38 87 TYR A N 1
ATOM 670 C CA . TYR A 1 87 ? -21.675 8.662 16.530 1.00 50.38 87 TYR A CA 1
ATOM 671 C C . TYR A 1 87 ? -22.314 9.264 17.783 1.00 50.38 87 TYR A C 1
ATOM 673 O O . TYR A 1 87 ? -23.490 9.024 18.063 1.00 50.38 87 TYR A O 1
ATOM 681 N N . LYS A 1 88 ? -21.551 10.058 18.543 1.00 49.09 88 LYS A N 1
ATOM 682 C CA . LYS A 1 88 ? -22.156 11.020 19.463 1.00 49.09 88 LYS A CA 1
ATOM 683 C C . LYS A 1 88 ? -22.950 12.001 18.603 1.00 49.09 88 LYS A C 1
ATOM 685 O O . LYS A 1 88 ? -22.355 12.813 17.896 1.00 49.09 88 LYS A O 1
ATOM 690 N N . ARG A 1 89 ? -24.272 11.820 18.598 1.00 46.72 89 ARG A N 1
ATOM 691 C CA . ARG A 1 89 ? -25.236 12.799 18.088 1.00 46.72 89 ARG A CA 1
ATOM 692 C C . ARG A 1 89 ? -25.140 14.096 18.877 1.00 46.72 89 ARG A C 1
ATOM 694 O O . ARG A 1 89 ? -24.891 14.009 20.101 1.00 46.72 89 ARG A O 1
#

Secondary structure (DSSP, 8-state):
-HHHHHHHHHHHHHHHHTT-HHHHHHHHHHHT-THHHHHHHHHHHH-SEEEEEEEEEEEE-TTTTT-PSP-EEEEEEEEEEEP------

Radius of gyration: 14.74 Å; chains: 1; bounding box: 39×24×41 Å